Protein AF-A0A418ZRC3-F1 (afdb_monomer_lite)

pLDDT: mean 84.57, std 17.85, range [34.5, 98.44]

Secondary structure (DSSP, 8-state):
-PPP-----SS--S----SS---EE--B-PEEEEEEEE-TTS-EE-----SS-EEEEEEEEETTEEEEEEEEES-HHHHHHHHHS--TT-HHHHHHHHHHHHHHHTT-EEEEEEE--B--EEETTEEE---TTSHHHHHHHHHHHHHHHHTTT-EE---

Radius of gyration: 20.23 Å; chains: 1; bounding box: 40×52×61 Å

Structure (mmCIF, N/CA/C/O backbone):
data_AF-A0A418ZRC3-F1
#
_entry.id   AF-A0A418ZRC3-F1
#
loop_
_atom_site.group_PDB
_atom_site.id
_atom_site.type_symbol
_atom_site.label_atom_id
_atom_site.label_alt_id
_atom_site.label_comp_id
_atom_site.label_asym_id
_atom_site.label_entity_id
_atom_site.label_seq_id
_atom_site.pdbx_PDB_ins_code
_atom_site.Cartn_x
_atom_site.Cartn_y
_atom_site.Cartn_z
_atom_site.occupancy
_atom_site.B_iso_or_equiv
_atom_site.auth_seq_id
_atom_site.auth_comp_id
_atom_site.auth_asym_id
_atom_site.auth_atom_id
_atom_site.pdbx_PDB_model_num
ATOM 1 N N . MET A 1 1 ? 11.907 40.579 -14.132 1.00 37.22 1 MET A N 1
ATOM 2 C CA . MET A 1 1 ? 10.453 40.391 -14.292 1.00 37.22 1 MET A CA 1
ATOM 3 C C . MET A 1 1 ? 10.274 40.026 -15.752 1.00 37.22 1 MET A C 1
ATOM 5 O O . MET A 1 1 ? 10.362 40.911 -16.587 1.00 37.22 1 MET A O 1
ATOM 9 N N . GLU A 1 2 ? 10.264 38.732 -16.071 1.00 35.03 2 GLU A N 1
ATOM 10 C CA . GLU A 1 2 ? 10.172 38.272 -17.463 1.00 35.03 2 GLU A CA 1
ATOM 11 C C . GLU A 1 2 ? 8.704 38.062 -17.821 1.00 35.03 2 GLU A C 1
ATOM 13 O O . GLU A 1 2 ? 7.970 37.363 -17.124 1.00 35.03 2 GLU A O 1
ATOM 18 N N . GLU A 1 3 ? 8.279 38.744 -18.876 1.00 37.84 3 GLU A N 1
ATOM 19 C CA . GLU A 1 3 ? 6.912 38.754 -19.370 1.00 37.84 3 GLU A CA 1
ATOM 20 C C . GLU A 1 3 ? 6.712 37.557 -20.311 1.00 37.84 3 GLU A C 1
ATOM 22 O O . GLU A 1 3 ? 7.415 37.402 -21.311 1.00 37.84 3 GLU A O 1
ATOM 27 N N . VAL A 1 4 ? 5.771 36.675 -19.973 1.00 34.50 4 VAL A N 1
ATOM 28 C CA . VAL A 1 4 ? 5.421 35.511 -20.796 1.00 34.50 4 VAL A CA 1
ATOM 29 C C . VAL A 1 4 ? 4.361 35.937 -21.805 1.00 34.50 4 VAL A C 1
ATOM 31 O O . VAL A 1 4 ? 3.262 36.332 -21.419 1.00 34.50 4 VAL A O 1
ATOM 34 N N . SER A 1 5 ? 4.661 35.817 -23.100 1.00 35.53 5 SER A N 1
ATOM 35 C CA . SER A 1 5 ? 3.679 36.013 -24.172 1.00 35.53 5 SER A CA 1
ATOM 36 C C . SER A 1 5 ? 3.324 34.685 -24.843 1.00 35.53 5 SER A C 1
ATOM 38 O O . SER A 1 5 ? 4.179 33.829 -25.074 1.00 35.53 5 SER A O 1
ATOM 40 N N . PHE A 1 6 ? 2.041 34.511 -25.164 1.00 35.91 6 PHE A N 1
ATOM 41 C CA . PHE A 1 6 ? 1.532 33.338 -25.871 1.00 35.91 6 PHE A CA 1
ATOM 42 C C . PHE A 1 6 ? 1.191 33.707 -27.314 1.00 35.91 6 PHE A C 1
ATOM 44 O O . PHE A 1 6 ? 0.362 34.581 -27.566 1.00 35.91 6 PHE A O 1
ATOM 51 N N . ILE A 1 7 ? 1.804 33.008 -28.271 1.00 44.19 7 ILE A N 1
ATOM 52 C CA . ILE A 1 7 ? 1.510 33.163 -29.699 1.00 44.19 7 ILE A CA 1
ATOM 53 C C . ILE A 1 7 ? 0.545 32.058 -30.132 1.00 44.19 7 ILE A C 1
ATOM 55 O O . ILE A 1 7 ? 0.840 30.868 -30.009 1.00 44.19 7 ILE A O 1
ATOM 59 N N . ARG A 1 8 ? -0.598 32.448 -30.703 1.00 41.94 8 ARG A N 1
ATOM 60 C CA . ARG A 1 8 ? -1.561 31.519 -31.308 1.00 41.94 8 ARG A CA 1
ATOM 61 C C . ARG A 1 8 ? -1.067 31.083 -32.689 1.00 41.94 8 ARG A C 1
ATOM 63 O O . ARG A 1 8 ? -0.996 31.900 -33.604 1.00 41.94 8 ARG A O 1
ATOM 70 N N . LYS A 1 9 ? -0.762 29.793 -32.866 1.00 42.16 9 LYS A N 1
ATOM 71 C CA . LYS A 1 9 ? -0.473 29.212 -34.190 1.00 42.16 9 LYS A CA 1
ATOM 72 C C . LYS A 1 9 ? -1.759 28.717 -34.855 1.00 42.16 9 LYS A C 1
ATOM 74 O O . LYS A 1 9 ? -2.589 28.080 -34.216 1.00 42.16 9 LYS A O 1
ATOM 79 N N . SER A 1 10 ? -1.923 29.036 -36.138 1.00 55.34 10 SER A N 1
ATOM 80 C CA . SER A 1 10 ? -3.160 28.838 -36.909 1.00 55.34 10 SER A CA 1
ATOM 81 C C . SER A 1 10 ? -3.256 27.497 -37.651 1.00 55.34 10 SER A C 1
ATOM 83 O O . SER A 1 10 ? -4.326 27.184 -38.168 1.00 55.34 10 SER A O 1
ATOM 85 N N . LYS A 1 11 ? -2.191 26.682 -37.693 1.00 45.72 11 LYS A N 1
ATOM 86 C CA . LYS A 1 11 ? -2.213 25.308 -38.233 1.00 45.72 11 LYS A CA 1
ATOM 87 C C . LYS A 1 11 ? -1.288 24.380 -37.431 1.00 45.72 11 LYS A C 1
ATOM 89 O O . LYS A 1 11 ? -0.229 24.847 -37.003 1.00 45.72 11 LYS A O 1
ATOM 94 N N . PRO A 1 12 ? -1.643 23.094 -37.233 1.00 48.78 12 PRO A N 1
ATOM 95 C CA . PRO A 1 12 ? -0.762 22.136 -36.572 1.00 48.78 12 PRO A CA 1
ATOM 96 C C . PRO A 1 12 ? 0.468 21.879 -37.448 1.00 48.78 12 PRO A C 1
ATOM 98 O O . PRO A 1 12 ? 0.337 21.560 -38.630 1.00 48.78 12 PRO A O 1
ATOM 101 N N . THR A 1 13 ? 1.664 22.021 -36.878 1.00 54.09 13 THR A N 1
ATOM 102 C CA . THR A 1 13 ? 2.891 21.495 -37.488 1.00 54.09 13 THR A CA 1
ATOM 103 C C . THR A 1 13 ? 2.784 19.967 -37.559 1.00 54.09 13 THR A C 1
ATOM 105 O O . THR A 1 13 ? 2.187 19.364 -36.668 1.00 54.09 13 THR A O 1
ATOM 108 N N . ALA A 1 14 ? 3.333 19.359 -38.620 1.00 58.38 14 ALA A N 1
ATOM 109 C CA . ALA A 1 14 ? 3.405 17.907 -38.828 1.00 58.38 14 ALA A CA 1
ATOM 110 C C . ALA A 1 14 ? 3.762 17.148 -37.531 1.00 58.38 14 ALA A C 1
ATOM 112 O O . ALA A 1 14 ? 4.514 17.695 -36.716 1.00 58.38 14 ALA A O 1
ATOM 113 N N . PRO A 1 15 ? 3.232 15.923 -37.321 1.00 54.03 15 PRO A N 1
ATOM 114 C CA . PRO A 1 15 ? 3.398 15.208 -36.064 1.00 54.03 15 PRO A CA 1
ATOM 115 C C . PRO A 1 15 ? 4.882 15.111 -35.736 1.00 54.03 15 PRO A C 1
ATOM 117 O O . PRO A 1 15 ? 5.686 14.664 -36.553 1.00 54.03 15 PRO A O 1
ATOM 120 N N . VAL A 1 16 ? 5.235 15.573 -34.540 1.00 57.25 16 VAL A N 1
ATOM 121 C CA . VAL A 1 16 ? 6.550 15.338 -33.963 1.00 57.25 16 VAL A CA 1
ATOM 122 C C . VAL A 1 16 ? 6.723 13.823 -33.924 1.00 57.25 16 VAL A C 1
ATOM 124 O O . VAL A 1 16 ? 6.094 13.141 -33.119 1.00 57.25 16 VAL A O 1
ATOM 127 N N . ILE A 1 17 ? 7.526 13.283 -34.838 1.00 52.56 17 ILE A N 1
ATOM 128 C CA . ILE A 1 17 ? 8.004 11.911 -34.729 1.00 52.56 17 ILE A CA 1
ATOM 129 C C . ILE A 1 17 ? 8.934 11.940 -33.521 1.00 52.56 17 ILE A C 1
ATOM 131 O O . ILE A 1 17 ? 10.027 12.502 -33.596 1.00 52.56 17 ILE A O 1
ATOM 135 N N . PHE A 1 18 ? 8.483 11.415 -32.382 1.00 53.31 18 PHE A N 1
ATOM 136 C CA . PHE A 1 18 ? 9.370 11.174 -31.252 1.00 53.31 18 PHE A CA 1
ATOM 137 C C . PHE A 1 18 ? 10.484 10.245 -31.754 1.00 53.31 18 PHE A C 1
ATOM 139 O O . PHE A 1 18 ? 10.235 9.079 -32.043 1.00 53.31 18 PHE A O 1
ATOM 146 N N . SER A 1 19 ? 11.703 10.765 -31.923 1.00 56.56 19 SER A N 1
ATOM 147 C CA . SER A 1 19 ? 12.845 9.990 -32.433 1.00 56.56 19 SER A CA 1
ATOM 148 C C . SER A 1 19 ? 13.355 8.946 -31.431 1.00 56.56 19 SER A C 1
ATOM 1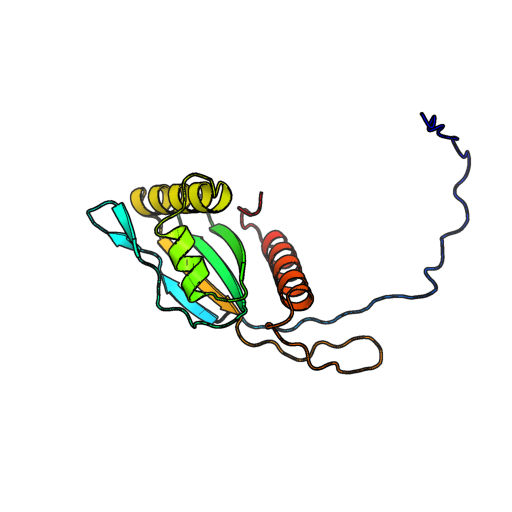50 O O . SER A 1 19 ? 14.184 8.112 -31.784 1.00 56.56 19 SER A O 1
ATOM 152 N N . ALA A 1 20 ? 12.831 8.958 -30.202 1.00 61.62 20 ALA A N 1
ATOM 153 C CA . ALA A 1 20 ? 13.041 7.938 -29.189 1.00 61.62 20 ALA A CA 1
ATOM 154 C C . ALA A 1 20 ? 11.692 7.561 -28.559 1.00 61.62 20 ALA A C 1
ATOM 156 O O . ALA A 1 20 ? 11.045 8.388 -27.914 1.00 61.62 20 ALA A O 1
ATOM 157 N N . ALA A 1 21 ? 11.269 6.312 -28.751 1.00 69.12 21 ALA A N 1
ATOM 158 C CA . ALA A 1 21 ? 10.150 5.722 -28.028 1.00 69.12 21 ALA A CA 1
ATOM 159 C C . ALA A 1 21 ? 10.681 5.018 -26.771 1.00 69.12 21 ALA A C 1
ATOM 161 O O . ALA A 1 21 ? 11.655 4.268 -26.844 1.00 69.12 21 ALA A O 1
ATOM 162 N N . ILE A 1 22 ? 10.037 5.245 -25.624 1.00 72.00 22 ILE A N 1
ATOM 163 C CA . ILE A 1 22 ? 10.314 4.500 -24.392 1.00 72.00 22 ILE A CA 1
ATOM 164 C C . ILE A 1 22 ? 9.241 3.426 -24.265 1.00 72.00 22 ILE A C 1
ATOM 166 O O . ILE A 1 22 ? 8.063 3.739 -24.109 1.00 72.00 22 ILE A O 1
ATOM 170 N N . GLN A 1 23 ? 9.659 2.165 -24.323 1.00 79.69 23 GLN A N 1
ATOM 171 C CA . GLN A 1 23 ? 8.814 1.027 -23.998 1.00 79.69 23 GLN A CA 1
ATOM 172 C C . GLN A 1 23 ? 9.408 0.325 -22.783 1.00 79.69 23 GLN A C 1
ATOM 174 O O . GLN A 1 23 ? 10.566 -0.092 -22.797 1.00 79.69 23 GLN A O 1
ATOM 179 N N . THR A 1 24 ? 8.592 0.195 -21.742 1.00 80.19 24 THR A N 1
ATOM 180 C CA . THR A 1 24 ? 8.963 -0.483 -20.505 1.00 80.19 24 THR A CA 1
ATOM 181 C C . THR A 1 24 ? 7.887 -1.500 -20.175 1.00 80.19 24 THR A C 1
ATOM 183 O O . THR A 1 24 ? 6.708 -1.158 -20.119 1.00 80.19 24 THR A O 1
ATOM 186 N N . THR A 1 25 ? 8.282 -2.750 -19.951 1.00 85.75 25 THR A N 1
ATOM 187 C CA . THR A 1 25 ? 7.385 -3.780 -19.417 1.00 85.75 25 THR A CA 1
ATOM 188 C C . THR A 1 25 ? 7.683 -3.990 -17.941 1.00 85.75 25 THR A C 1
ATOM 190 O O . THR A 1 25 ? 8.841 -4.154 -17.557 1.00 85.75 25 THR A O 1
ATOM 193 N N . LEU A 1 26 ? 6.628 -3.966 -17.128 1.00 87.00 26 LEU A N 1
ATOM 194 C CA . LEU A 1 26 ? 6.675 -4.159 -15.683 1.00 87.00 26 LEU A CA 1
ATOM 195 C C . LEU A 1 26 ? 5.974 -5.470 -15.346 1.00 87.00 26 LEU A C 1
ATOM 197 O O . LEU A 1 26 ? 4.902 -5.748 -15.880 1.00 87.00 26 LEU A O 1
ATOM 201 N N . SER A 1 27 ? 6.572 -6.263 -14.465 1.00 88.81 27 SER A N 1
ATOM 202 C CA . SER A 1 27 ? 5.965 -7.490 -13.950 1.00 88.81 27 SER A CA 1
ATOM 203 C C . SER A 1 27 ? 6.205 -7.582 -12.451 1.00 88.81 27 SER A C 1
ATOM 205 O O . SER A 1 27 ? 7.321 -7.372 -11.978 1.00 88.81 27 SER A O 1
ATOM 207 N N . ALA A 1 28 ? 5.134 -7.824 -11.707 1.00 91.62 28 ALA A N 1
ATOM 208 C CA . ALA A 1 28 ? 5.135 -8.000 -10.265 1.00 91.62 28 ALA A CA 1
ATOM 209 C C . ALA A 1 28 ? 3.831 -8.683 -9.849 1.00 91.62 28 ALA A C 1
ATOM 211 O O . ALA A 1 28 ? 2.828 -8.585 -10.559 1.00 91.62 28 ALA A O 1
ATOM 212 N N . GLU A 1 29 ? 3.843 -9.324 -8.686 1.00 92.69 29 GLU A N 1
ATOM 213 C CA . GLU A 1 29 ? 2.678 -10.006 -8.132 1.00 92.69 29 GLU A CA 1
ATOM 214 C C . GLU A 1 29 ? 2.341 -9.446 -6.754 1.00 92.69 29 GLU A C 1
ATOM 216 O O . GLU A 1 29 ? 3.212 -9.257 -5.904 1.00 92.69 29 GLU A O 1
ATOM 221 N N . TRP A 1 30 ? 1.054 -9.182 -6.531 1.00 95.19 30 TRP A N 1
ATOM 222 C CA . TRP A 1 30 ? 0.548 -8.840 -5.210 1.00 95.19 30 TRP A CA 1
ATOM 223 C C . TRP A 1 30 ? 0.545 -10.080 -4.322 1.00 95.19 30 TRP A C 1
ATOM 225 O O . TRP A 1 30 ? -0.158 -11.050 -4.604 1.00 95.19 30 TRP A O 1
ATOM 235 N N . VAL A 1 31 ? 1.267 -10.016 -3.209 1.00 96.19 31 VAL A N 1
ATOM 236 C CA . VAL A 1 31 ? 1.255 -11.050 -2.174 1.00 96.19 31 VAL A CA 1
ATOM 237 C C . VAL A 1 31 ? 0.395 -10.573 -1.010 1.00 96.19 31 VAL A C 1
ATOM 239 O O . VAL A 1 31 ? 0.604 -9.479 -0.485 1.00 96.19 31 VAL A O 1
ATOM 242 N N . VAL A 1 32 ? -0.575 -11.388 -0.590 1.00 96.44 32 VAL A N 1
ATOM 243 C CA . VAL A 1 32 ? -1.432 -11.075 0.563 1.00 96.44 32 VAL A CA 1
ATOM 244 C C . VAL A 1 32 ? -0.585 -11.057 1.835 1.00 96.44 32 VAL A C 1
ATOM 246 O O . VAL A 1 32 ? -0.036 -12.080 2.238 1.00 96.44 32 VAL A O 1
ATOM 249 N N . ALA A 1 33 ? -0.517 -9.902 2.492 1.00 96.75 33 ALA A N 1
ATOM 250 C CA . ALA A 1 33 ? 0.204 -9.719 3.750 1.00 96.75 33 ALA A CA 1
ATOM 251 C C . ALA A 1 33 ? -0.697 -9.944 4.977 1.00 96.75 33 ALA A C 1
ATOM 253 O O . ALA A 1 33 ? -0.216 -10.316 6.044 1.00 96.75 33 ALA A O 1
ATOM 254 N N . GLY A 1 34 ? -2.010 -9.724 4.852 1.00 97.62 34 GLY A N 1
ATOM 255 C CA . GLY A 1 34 ? -2.982 -9.978 5.918 1.00 97.62 34 GLY A CA 1
ATOM 256 C C . GLY A 1 34 ? -4.050 -8.895 6.018 1.00 97.62 34 GLY A C 1
ATOM 257 O O . GLY A 1 34 ? -4.454 -8.325 5.009 1.00 97.62 34 GLY A O 1
ATOM 258 N N . LYS A 1 35 ? -4.541 -8.616 7.232 1.00 98.06 35 LYS A N 1
ATOM 259 C CA . LYS A 1 35 ? -5.655 -7.679 7.465 1.00 98.06 35 LYS A CA 1
ATOM 260 C C . LYS A 1 35 ? -5.306 -6.609 8.484 1.00 98.06 35 LYS A C 1
ATOM 262 O O . LYS A 1 35 ? -4.645 -6.894 9.483 1.00 98.06 35 LYS A O 1
ATOM 267 N N . VAL A 1 36 ? -5.794 -5.392 8.253 1.00 98.44 36 VAL A N 1
ATOM 268 C CA . VAL A 1 36 ? -5.795 -4.343 9.277 1.00 98.44 36 VAL A CA 1
ATOM 269 C C . VAL A 1 36 ? -6.996 -4.572 10.188 1.00 98.44 36 VAL A C 1
ATOM 271 O O . VAL A 1 36 ? -8.104 -4.823 9.718 1.00 98.44 36 VAL A O 1
ATOM 274 N N . THR A 1 37 ? -6.775 -4.502 11.495 1.00 98.12 37 THR A N 1
ATOM 275 C CA . THR A 1 37 ? -7.814 -4.674 12.518 1.00 98.12 37 THR A CA 1
ATOM 276 C C . THR A 1 37 ? -7.839 -3.472 13.453 1.00 98.12 37 THR A C 1
ATOM 278 O O . THR A 1 37 ? -6.853 -2.742 13.565 1.00 98.12 37 THR A O 1
ATOM 281 N N . LEU A 1 38 ? -8.971 -3.247 14.116 1.00 97.94 38 LEU A N 1
ATOM 282 C CA . LEU A 1 38 ? -9.157 -2.166 15.080 1.00 97.94 38 LEU A CA 1
ATOM 283 C C . LEU A 1 38 ? -9.315 -2.770 16.479 1.00 97.94 38 LEU A C 1
ATOM 285 O O . LEU A 1 38 ? -10.175 -3.625 16.682 1.00 97.94 38 LEU A O 1
ATOM 289 N N . SER A 1 39 ? -8.473 -2.359 17.431 1.00 94.75 39 SER A N 1
ATOM 290 C CA . SER A 1 39 ? -8.604 -2.791 18.830 1.00 94.75 39 SER A CA 1
ATOM 291 C C . SER A 1 39 ? -9.779 -2.097 19.531 1.00 94.75 39 SER A C 1
ATOM 293 O O . SER A 1 39 ? -10.341 -1.126 19.017 1.00 94.75 39 SER A O 1
ATOM 295 N N . GLN A 1 40 ? -10.125 -2.554 20.739 1.00 91.81 40 GLN A N 1
ATOM 296 C CA . GLN A 1 40 ? -11.173 -1.929 21.559 1.00 91.81 40 GLN A CA 1
ATOM 297 C C . GLN A 1 40 ? -10.848 -0.464 21.903 1.00 91.81 40 GLN A C 1
ATOM 299 O O . GLN A 1 40 ? -11.741 0.374 21.980 1.00 91.81 40 GLN A O 1
ATOM 304 N N . GLU A 1 41 ? -9.565 -0.124 22.013 1.00 93.25 41 GLU A N 1
ATOM 305 C CA . GLU A 1 41 ? -9.054 1.231 22.251 1.00 93.25 41 GLU A CA 1
ATOM 306 C C . GLU A 1 41 ? -8.968 2.080 20.969 1.00 93.25 41 GLU A C 1
ATOM 308 O O . GLU A 1 41 ? -8.340 3.139 20.968 1.00 93.25 41 GLU A O 1
ATOM 313 N N . ARG A 1 42 ? -9.570 1.622 19.863 1.00 92.25 42 ARG A N 1
ATOM 314 C CA . ARG A 1 42 ? -9.540 2.268 18.540 1.00 92.25 42 ARG A CA 1
ATOM 315 C C . ARG A 1 42 ? -8.132 2.461 17.971 1.00 92.25 42 ARG A C 1
ATOM 317 O O . ARG A 1 42 ? -7.866 3.417 17.243 1.00 92.25 42 ARG A O 1
ATOM 324 N N . VAL A 1 43 ? -7.225 1.528 18.260 1.00 95.94 43 VAL A N 1
ATOM 325 C CA . VAL A 1 43 ? -5.871 1.526 17.694 1.00 95.94 43 VAL A CA 1
ATOM 326 C C . VAL A 1 43 ? -5.785 0.523 16.547 1.00 95.94 43 VAL A C 1
ATOM 328 O O . VAL A 1 43 ? -6.174 -0.637 16.684 1.00 95.94 43 VAL A O 1
ATOM 331 N N . LEU A 1 44 ? -5.239 0.963 15.410 1.00 98.19 44 LEU A N 1
ATOM 332 C CA . LEU A 1 44 ? -5.031 0.105 14.244 1.00 98.19 44 LEU A CA 1
ATOM 333 C C . LEU A 1 44 ? -3.916 -0.918 14.489 1.00 98.19 44 LEU A C 1
ATOM 335 O O . LEU A 1 44 ? -2.776 -0.575 14.812 1.00 98.19 44 LEU A O 1
ATOM 339 N N . THR A 1 45 ? -4.201 -2.182 14.224 1.00 97.88 45 THR A N 1
ATOM 340 C CA . THR A 1 45 ? -3.204 -3.249 14.160 1.00 97.88 45 THR A CA 1
ATOM 341 C C . THR A 1 45 ? -3.032 -3.671 12.709 1.00 97.88 45 THR A C 1
ATOM 343 O O . THR A 1 45 ? -4.003 -3.875 11.994 1.00 97.88 45 THR A O 1
ATOM 346 N N . PHE A 1 46 ? -1.779 -3.761 12.272 1.00 97.81 46 PHE A N 1
ATOM 347 C CA . PHE A 1 46 ? -1.408 -4.108 10.897 1.00 97.81 46 PHE A CA 1
ATOM 348 C C . PHE A 1 46 ? -0.806 -5.512 10.903 1.00 97.81 46 PHE A C 1
ATOM 350 O O . PHE A 1 46 ? -0.215 -5.873 11.930 1.00 97.81 46 PHE A O 1
ATOM 357 N N . PRO A 1 47 ? -0.901 -6.265 9.793 1.00 97.12 47 PRO A N 1
ATOM 358 C CA . PRO A 1 47 ? -0.180 -7.522 9.672 1.00 97.12 47 PRO A CA 1
ATOM 359 C C . PRO A 1 47 ? 1.330 -7.289 9.776 1.00 97.12 47 PRO A C 1
ATOM 361 O O . PRO A 1 47 ? 1.822 -6.164 9.607 1.00 97.12 47 PRO A O 1
ATOM 364 N N . GLU A 1 48 ? 2.072 -8.355 10.071 1.00 95.19 48 GLU A N 1
ATOM 365 C CA . GLU A 1 48 ? 3.525 -8.282 10.018 1.00 95.19 48 GLU A CA 1
ATOM 366 C C . GLU A 1 48 ? 3.975 -7.942 8.592 1.00 95.19 48 GLU A C 1
ATOM 368 O O . GLU A 1 48 ? 3.453 -8.466 7.613 1.00 95.19 48 GLU A O 1
ATOM 373 N N . ALA A 1 49 ? 4.939 -7.029 8.491 1.00 93.88 49 ALA A N 1
ATOM 374 C CA . ALA A 1 49 ? 5.524 -6.619 7.227 1.00 93.88 49 ALA A CA 1
ATOM 375 C C . ALA A 1 49 ? 7.052 -6.712 7.303 1.00 93.88 49 ALA A C 1
ATOM 377 O O . ALA A 1 49 ? 7.635 -6.481 8.379 1.00 93.88 49 ALA A O 1
ATOM 378 N N . PRO A 1 50 ? 7.722 -7.006 6.182 1.00 92.81 50 PRO A N 1
ATOM 379 C CA . PRO A 1 50 ? 9.173 -7.023 6.130 1.00 92.81 50 PRO A CA 1
ATOM 380 C C . PRO A 1 50 ? 9.754 -5.608 6.290 1.00 92.81 50 PRO A C 1
ATOM 382 O O . PRO A 1 50 ? 9.099 -4.587 6.053 1.00 92.81 50 PRO A O 1
ATOM 385 N N . SER A 1 51 ? 11.011 -5.535 6.728 1.00 94.62 51 SER A N 1
ATOM 386 C CA . SER A 1 51 ? 11.761 -4.274 6.872 1.00 94.62 51 SER A CA 1
ATOM 387 C C . SER A 1 51 ? 12.451 -3.850 5.570 1.00 94.62 51 SER A C 1
ATOM 389 O O . SER A 1 51 ? 13.488 -3.188 5.604 1.00 94.62 51 SER A O 1
ATOM 391 N N . GLU A 1 52 ? 11.876 -4.220 4.432 1.00 95.75 52 GLU A N 1
ATOM 392 C CA . GLU A 1 52 ? 12.433 -3.997 3.102 1.00 95.75 52 GLU A CA 1
ATOM 393 C C . GLU A 1 52 ? 11.618 -2.986 2.294 1.00 95.75 52 GLU A C 1
ATOM 395 O O . GLU A 1 52 ? 10.586 -2.463 2.742 1.00 95.75 52 GLU A O 1
ATOM 400 N N . ALA A 1 53 ? 12.142 -2.680 1.114 1.00 97.88 53 ALA A N 1
ATOM 401 C CA . ALA A 1 53 ? 11.549 -1.748 0.185 1.00 97.88 53 ALA A CA 1
ATOM 402 C C . ALA A 1 53 ? 10.473 -2.444 -0.658 1.00 97.88 53 ALA A C 1
ATOM 404 O O . ALA A 1 53 ? 10.648 -3.584 -1.072 1.00 97.88 53 ALA A O 1
ATOM 405 N N . GLY A 1 54 ? 9.370 -1.757 -0.936 1.00 97.75 54 GLY A N 1
ATOM 406 C CA . GLY A 1 54 ? 8.280 -2.350 -1.698 1.00 97.75 54 GLY A CA 1
ATOM 407 C C . GLY A 1 54 ? 7.098 -1.426 -1.921 1.00 97.75 54 GLY A C 1
ATOM 408 O O . GLY A 1 54 ? 7.101 -0.257 -1.518 1.00 97.75 54 GLY A O 1
ATOM 409 N N . ILE A 1 55 ? 6.087 -1.983 -2.573 1.00 98.06 55 ILE A N 1
ATOM 410 C CA . ILE A 1 55 ? 4.782 -1.374 -2.810 1.00 98.06 55 ILE A CA 1
ATOM 411 C C . ILE A 1 55 ? 3.776 -2.091 -1.913 1.00 98.06 55 ILE A C 1
ATOM 413 O O . ILE A 1 55 ? 3.912 -3.280 -1.637 1.00 98.06 55 ILE A O 1
ATOM 417 N N . TYR A 1 56 ? 2.780 -1.375 -1.419 1.00 97.81 56 TYR A N 1
ATOM 418 C CA . TYR A 1 56 ? 1.680 -1.939 -0.653 1.00 97.81 56 TYR A CA 1
ATOM 419 C C . TYR A 1 56 ? 0.358 -1.386 -1.152 1.00 97.81 56 TYR A C 1
ATOM 421 O O . TYR A 1 56 ? 0.290 -0.274 -1.684 1.00 97.81 56 TYR A O 1
ATOM 429 N N . ARG A 1 57 ? -0.694 -2.160 -0.917 1.00 97.19 57 ARG A N 1
ATOM 430 C CA . ARG A 1 57 ? -2.069 -1.776 -1.185 1.00 97.19 57 ARG A CA 1
ATOM 431 C C . ARG A 1 57 ? -2.943 -2.086 0.017 1.00 97.19 57 ARG A C 1
ATOM 433 O O . ARG A 1 57 ? -2.907 -3.197 0.538 1.00 97.19 57 ARG A O 1
ATOM 440 N N . PHE A 1 58 ? -3.750 -1.115 0.425 1.00 97.56 58 PHE A N 1
ATOM 441 C CA . PHE A 1 58 ? -4.847 -1.311 1.364 1.00 97.56 58 PHE A CA 1
ATOM 442 C C . PHE A 1 58 ? -6.152 -1.407 0.585 1.00 97.56 58 PHE A C 1
ATOM 444 O O . PHE A 1 58 ? -6.561 -0.439 -0.057 1.00 97.56 58 PHE A O 1
ATOM 451 N N . ARG A 1 59 ? -6.798 -2.570 0.645 1.00 95.81 59 ARG A N 1
ATOM 452 C CA . ARG A 1 59 ? -8.090 -2.839 0.012 1.00 95.81 59 ARG A CA 1
ATOM 453 C C . ARG A 1 59 ? -9.194 -2.709 1.047 1.00 95.81 59 ARG A C 1
ATOM 455 O O . ARG A 1 59 ? -9.285 -3.528 1.956 1.00 95.81 59 ARG A O 1
ATOM 462 N N . PHE A 1 60 ? -10.026 -1.691 0.902 1.00 95.62 60 PHE A N 1
ATOM 463 C CA . PHE A 1 60 ? -11.188 -1.427 1.738 1.00 95.62 60 PHE A CA 1
ATOM 464 C C . PHE A 1 60 ? -12.389 -2.150 1.129 1.00 95.62 60 PHE A C 1
ATOM 466 O O . PHE A 1 60 ? -12.846 -1.799 0.042 1.00 95.62 60 PHE A O 1
ATOM 473 N N . LEU A 1 61 ? -12.877 -3.176 1.821 1.00 94.00 61 LEU A N 1
ATOM 474 C CA . LEU A 1 61 ? -14.008 -4.004 1.407 1.00 94.00 61 LEU A CA 1
ATOM 475 C C . LEU A 1 61 ? -15.201 -3.688 2.311 1.00 94.00 61 LEU A C 1
ATOM 477 O O . LEU A 1 61 ? -15.109 -3.848 3.533 1.00 94.00 61 LEU A O 1
ATOM 481 N N . GLY A 1 62 ? -16.308 -3.228 1.736 1.00 90.31 62 GLY A N 1
ATOM 482 C CA . GLY A 1 62 ? -17.507 -2.861 2.488 1.00 90.31 62 GLY A CA 1
ATOM 483 C C . GLY A 1 62 ? -18.753 -2.798 1.609 1.00 90.31 62 GLY A C 1
ATOM 484 O O . GLY A 1 62 ? -18.726 -3.165 0.438 1.00 90.31 62 GLY A O 1
ATOM 485 N N . ARG A 1 63 ? -19.865 -2.330 2.186 1.00 82.56 63 ARG A N 1
ATOM 486 C CA . ARG A 1 63 ? -21.152 -2.215 1.475 1.00 82.56 63 ARG A CA 1
ATOM 487 C C . ARG A 1 63 ? -21.140 -1.158 0.371 1.00 82.56 63 ARG A C 1
ATOM 489 O O . ARG A 1 63 ? -21.858 -1.307 -0.606 1.00 82.56 63 ARG A O 1
ATOM 496 N N . GLU A 1 64 ? -20.322 -0.121 0.530 1.00 74.88 64 GLU A N 1
ATOM 497 C CA . GLU A 1 64 ? -20.170 0.981 -0.430 1.00 74.88 64 GLU A CA 1
ATOM 498 C C . GLU A 1 64 ? -19.303 0.609 -1.647 1.00 74.88 64 GLU A C 1
ATOM 500 O O . GLU A 1 64 ? -19.054 1.448 -2.505 1.00 74.88 64 GLU A O 1
ATOM 505 N N . GLY A 1 65 ? -18.848 -0.646 -1.731 1.00 80.56 65 GLY A N 1
ATOM 506 C CA . GLY A 1 65 ? -17.990 -1.142 -2.800 1.00 80.56 65 GLY A CA 1
ATOM 507 C C . GLY A 1 65 ? -16.540 -1.336 -2.362 1.00 80.56 65 GLY A C 1
ATOM 508 O O . GLY A 1 65 ? -16.224 -1.457 -1.173 1.00 80.56 65 GLY A O 1
ATOM 509 N N . HIS A 1 66 ? -15.661 -1.414 -3.358 1.00 86.44 66 HIS A N 1
ATOM 510 C CA . HIS A 1 66 ? -14.235 -1.657 -3.185 1.00 86.44 66 HIS A CA 1
ATOM 511 C C . HIS A 1 66 ? -13.468 -0.348 -3.366 1.00 86.44 66 HIS A C 1
ATOM 513 O O . HIS A 1 66 ? -13.593 0.313 -4.395 1.00 86.44 66 HIS A O 1
ATOM 519 N N . ARG A 1 67 ? -12.657 0.018 -2.371 1.00 91.62 67 ARG A N 1
ATOM 520 C CA . ARG A 1 67 ? -11.768 1.187 -2.445 1.00 91.62 67 ARG A CA 1
ATOM 521 C C . ARG A 1 67 ? -10.335 0.772 -2.175 1.00 91.62 67 ARG A C 1
ATOM 523 O O . ARG A 1 67 ? -10.085 -0.212 -1.474 1.00 91.62 67 ARG A O 1
ATOM 530 N N . CYS A 1 68 ? -9.390 1.526 -2.707 1.00 93.50 68 CYS A N 1
ATOM 531 C CA . CYS A 1 68 ? -7.990 1.150 -2.687 1.00 93.50 68 CYS A CA 1
ATOM 532 C C . CYS A 1 68 ? -7.084 2.339 -2.367 1.00 93.50 68 CYS A C 1
ATOM 534 O O . CYS A 1 68 ? -7.279 3.442 -2.870 1.00 93.50 68 CYS A O 1
ATOM 536 N N . TYR A 1 69 ? -6.071 2.109 -1.533 1.00 96.06 69 TYR A N 1
ATOM 537 C CA . TYR A 1 69 ? -4.942 3.019 -1.375 1.00 96.06 69 TYR A CA 1
ATOM 538 C C . TYR A 1 69 ? -3.642 2.279 -1.673 1.00 96.06 69 TYR A C 1
ATOM 540 O O . TYR A 1 69 ? -3.334 1.295 -0.997 1.00 96.06 69 TYR A O 1
ATOM 548 N N . ILE A 1 70 ? -2.861 2.777 -2.629 1.00 96.94 70 ILE A N 1
ATOM 549 C CA . ILE A 1 70 ? -1.558 2.218 -3.007 1.00 96.94 70 ILE A CA 1
ATOM 550 C C . ILE A 1 70 ? -0.451 3.172 -2.573 1.00 96.94 70 ILE A C 1
ATOM 552 O O . ILE A 1 70 ? -0.563 4.389 -2.705 1.00 96.94 70 ILE A O 1
ATOM 556 N N . GLY A 1 71 ? 0.659 2.640 -2.080 1.00 97.06 71 GLY A N 1
ATOM 557 C CA . GLY A 1 71 ? 1.855 3.444 -1.867 1.00 97.06 71 GLY A CA 1
ATOM 558 C C . GLY A 1 71 ? 3.129 2.623 -1.943 1.00 97.06 71 GLY A C 1
ATOM 559 O O . GLY A 1 71 ? 3.096 1.400 -1.882 1.00 97.06 71 GLY A O 1
ATOM 560 N N . GLU A 1 72 ? 4.275 3.297 -2.016 1.00 97.81 72 GLU A N 1
ATOM 561 C CA . GLU A 1 72 ? 5.581 2.655 -1.822 1.00 97.81 72 GLU A CA 1
ATOM 562 C C . GLU A 1 72 ? 6.290 3.095 -0.544 1.00 97.81 72 GLU A C 1
ATOM 564 O O . GLU A 1 72 ? 5.967 4.108 0.086 1.00 97.81 72 GLU A O 1
ATOM 569 N N . SER A 1 73 ? 7.278 2.302 -0.147 1.00 97.94 73 SER A N 1
ATOM 570 C CA . SER A 1 73 ? 8.221 2.666 0.895 1.00 97.94 73 SER A CA 1
ATOM 571 C C . SER A 1 73 ? 9.564 1.981 0.692 1.00 97.94 73 SER A C 1
ATOM 573 O O . SER A 1 73 ? 9.629 0.875 0.173 1.00 97.94 73 SER A O 1
ATOM 575 N N . ALA A 1 74 ? 10.630 2.604 1.194 1.00 97.69 74 ALA A N 1
ATOM 576 C CA . ALA A 1 74 ? 11.911 1.930 1.396 1.00 97.69 74 ALA A CA 1
ATOM 577 C C . ALA A 1 74 ? 11.895 0.962 2.600 1.00 97.69 74 ALA A C 1
ATOM 579 O O . ALA A 1 74 ? 12.776 0.119 2.705 1.00 97.69 74 ALA A O 1
ATOM 580 N N . HIS A 1 75 ? 10.918 1.098 3.511 1.00 97.81 75 HIS A N 1
ATOM 581 C CA . HIS A 1 75 ? 10.788 0.269 4.713 1.00 97.81 75 HIS A CA 1
ATOM 582 C C . HIS A 1 75 ? 9.309 0.046 5.062 1.00 97.81 75 HIS A C 1
ATOM 584 O O . HIS A 1 75 ? 8.719 0.824 5.824 1.00 97.81 75 HIS A O 1
ATOM 590 N N . LEU A 1 76 ? 8.710 -1.024 4.532 1.00 97.88 76 LEU A N 1
ATOM 591 C CA . LEU A 1 76 ? 7.278 -1.321 4.688 1.00 97.88 76 LEU A CA 1
ATOM 592 C C . LEU A 1 76 ? 6.838 -1.380 6.158 1.00 97.88 76 LEU A C 1
ATOM 594 O O . LEU A 1 76 ? 5.917 -0.662 6.555 1.00 97.88 76 LEU A O 1
ATOM 598 N N . ARG A 1 77 ? 7.562 -2.127 7.003 1.00 97.69 77 ARG A N 1
ATOM 599 C CA . ARG A 1 77 ? 7.287 -2.207 8.451 1.00 97.69 77 ARG A CA 1
ATOM 600 C C . ARG A 1 77 ? 7.195 -0.835 9.120 1.00 97.69 77 ARG A C 1
ATOM 602 O O . ARG A 1 77 ? 6.257 -0.557 9.869 1.00 97.69 77 ARG A O 1
ATOM 609 N N . ARG A 1 78 ? 8.155 0.051 8.837 1.00 97.31 78 ARG A N 1
ATOM 610 C CA . ARG A 1 78 ? 8.179 1.410 9.400 1.00 97.31 78 ARG A CA 1
ATOM 611 C C . ARG A 1 78 ? 7.018 2.246 8.866 1.00 97.31 78 ARG A C 1
ATOM 613 O O . ARG A 1 78 ? 6.404 2.987 9.632 1.00 97.31 78 ARG A O 1
ATOM 620 N N . ARG A 1 79 ? 6.693 2.108 7.577 1.00 97.44 79 ARG A N 1
ATOM 621 C CA . ARG A 1 79 ? 5.581 2.825 6.943 1.00 97.44 79 ARG A CA 1
ATOM 622 C C . ARG A 1 79 ? 4.239 2.475 7.579 1.00 97.44 79 ARG A C 1
ATOM 624 O O . ARG A 1 79 ? 3.479 3.387 7.886 1.00 97.44 79 ARG A O 1
ATOM 631 N N . PHE A 1 80 ? 3.978 1.199 7.855 1.00 97.75 80 PHE A N 1
ATOM 632 C CA . PHE A 1 80 ? 2.748 0.772 8.537 1.00 97.75 80 PHE A CA 1
ATOM 633 C C . PHE A 1 80 ? 2.676 1.308 9.971 1.00 97.75 80 PHE A C 1
ATOM 635 O O . PHE A 1 80 ? 1.618 1.748 10.420 1.00 97.75 80 PHE A O 1
ATOM 642 N N . GLY A 1 81 ? 3.818 1.388 10.662 1.00 97.12 81 GLY A N 1
ATOM 643 C CA . GLY A 1 81 ? 3.916 2.067 11.956 1.00 97.12 81 GLY A CA 1
ATOM 644 C C . GLY A 1 81 ? 3.461 3.532 11.908 1.00 97.12 81 GLY A C 1
ATOM 645 O O . GLY A 1 81 ? 2.776 3.986 12.825 1.00 97.12 81 GLY A O 1
ATOM 646 N N . PHE A 1 82 ? 3.765 4.254 10.826 1.00 97.19 82 PHE A N 1
ATOM 647 C CA . PHE A 1 82 ? 3.320 5.639 10.654 1.00 97.19 82 PHE A CA 1
ATOM 648 C C . PHE A 1 82 ? 1.818 5.779 10.399 1.00 97.19 82 PHE A C 1
ATOM 650 O O . PHE A 1 82 ? 1.238 6.777 10.811 1.00 97.19 82 PHE A O 1
ATOM 657 N N . TYR A 1 83 ? 1.172 4.796 9.771 1.00 97.56 83 TYR A N 1
ATOM 658 C CA . TYR A 1 83 ? -0.290 4.778 9.681 1.00 97.56 83 TYR A CA 1
ATOM 659 C C . TYR A 1 83 ? -0.944 4.409 11.010 1.00 97.56 83 TYR A C 1
ATOM 661 O O . TYR A 1 83 ? -1.997 4.943 11.335 1.00 97.56 83 TYR A O 1
ATOM 669 N N . ARG A 1 84 ? -0.319 3.541 11.815 1.00 96.88 84 ARG A N 1
ATOM 670 C CA . ARG A 1 84 ? -0.809 3.202 13.160 1.00 96.88 84 ARG A CA 1
ATOM 671 C C . ARG A 1 84 ? -0.765 4.393 14.116 1.00 96.88 84 ARG A C 1
ATOM 673 O O . ARG A 1 84 ? -1.702 4.591 14.882 1.00 96.88 84 ARG A O 1
ATOM 680 N N . ARG A 1 85 ? 0.343 5.139 14.118 1.00 95.56 85 ARG A N 1
ATOM 681 C CA . ARG A 1 85 ? 0.577 6.300 14.993 1.00 95.56 85 ARG A CA 1
ATOM 682 C C . ARG A 1 85 ? 1.107 7.470 14.164 1.00 95.56 85 ARG A C 1
ATOM 684 O O . ARG A 1 85 ? 2.320 7.695 14.144 1.00 95.56 85 ARG A O 1
ATOM 691 N N . PRO A 1 86 ? 0.226 8.182 13.447 1.00 95.12 86 PRO A N 1
ATOM 692 C CA . PRO A 1 86 ? 0.643 9.311 12.631 1.00 95.12 86 PRO A CA 1
ATOM 693 C C . PRO A 1 86 ? 1.164 10.459 13.501 1.00 95.12 86 PRO A C 1
ATOM 695 O O . PRO A 1 86 ? 0.604 10.769 14.551 1.00 95.12 86 PRO A O 1
ATOM 698 N N . GLY A 1 87 ? 2.233 11.114 13.048 1.00 93.75 87 GLY A N 1
ATOM 699 C CA . GLY A 1 87 ? 2.649 12.399 13.611 1.00 93.75 87 GLY A CA 1
ATOM 700 C C . GLY A 1 87 ? 1.674 13.514 13.217 1.00 93.75 87 GLY A C 1
ATOM 701 O O . GLY A 1 87 ? 1.090 13.469 12.135 1.00 93.75 87 GLY A O 1
ATOM 702 N N . SER A 1 88 ? 1.541 14.547 14.051 1.00 90.00 88 SER A N 1
ATOM 703 C CA . SER A 1 88 ? 0.574 15.645 13.855 1.00 90.00 88 SER A CA 1
ATOM 704 C C . SER A 1 88 ? 0.751 16.434 12.550 1.00 90.00 88 SER A C 1
ATOM 706 O O . SER A 1 88 ? -0.197 17.046 12.073 1.00 90.00 88 SER A O 1
ATOM 708 N N . THR A 1 89 ? 1.938 16.407 11.942 1.00 92.81 89 THR A N 1
ATOM 709 C CA . THR A 1 89 ? 2.237 17.086 10.669 1.00 92.81 89 THR A CA 1
ATOM 710 C C . THR A 1 89 ? 2.123 16.171 9.446 1.00 92.81 89 THR A C 1
ATOM 712 O O . THR A 1 89 ? 2.275 16.620 8.311 1.00 92.81 89 THR A O 1
ATOM 715 N N . GLN A 1 90 ? 1.856 14.878 9.638 1.00 91.75 90 GLN A N 1
ATOM 716 C CA . GLN A 1 90 ? 1.825 13.888 8.564 1.00 91.75 90 GLN A CA 1
ATOM 717 C C . GLN A 1 90 ? 0.414 13.761 7.984 1.00 91.75 90 GLN A C 1
ATOM 719 O O . GLN A 1 90 ? -0.255 12.748 8.187 1.00 91.75 90 GLN A O 1
ATOM 724 N N . ALA A 1 91 ? -0.030 14.783 7.247 1.00 93.69 91 ALA A N 1
ATOM 725 C CA . ALA A 1 91 ? -1.401 14.899 6.738 1.00 93.69 91 ALA A CA 1
ATOM 726 C C . ALA A 1 91 ? -1.917 13.624 6.041 1.00 93.69 91 ALA A C 1
ATOM 728 O O . ALA A 1 91 ? -3.009 13.154 6.348 1.00 93.69 91 ALA A O 1
ATOM 729 N N . THR A 1 92 ? -1.116 13.002 5.166 1.00 93.38 92 THR A N 1
ATOM 730 C CA . THR A 1 92 ? -1.496 11.740 4.509 1.00 93.38 92 THR A CA 1
ATOM 731 C C . THR A 1 92 ? -1.691 10.604 5.509 1.00 93.38 92 THR A C 1
ATOM 733 O O . THR A 1 92 ? -2.659 9.861 5.405 1.00 93.38 92 THR A O 1
ATOM 736 N N . ASN A 1 93 ? -0.798 10.457 6.489 1.00 96.06 93 ASN A N 1
ATOM 737 C CA . ASN A 1 93 ? -0.903 9.370 7.461 1.00 96.06 93 ASN A CA 1
ATOM 738 C C . ASN A 1 93 ? -2.106 9.577 8.386 1.00 96.06 93 ASN A C 1
ATOM 740 O O . ASN A 1 93 ? -2.794 8.609 8.685 1.00 96.06 93 ASN A O 1
ATOM 744 N N . LEU A 1 94 ? -2.387 10.825 8.777 1.00 96.94 94 LEU A N 1
ATOM 745 C CA . LEU A 1 94 ? -3.589 11.197 9.526 1.00 96.94 94 LEU A CA 1
ATOM 746 C C . LEU A 1 94 ? -4.858 10.862 8.737 1.00 96.94 94 LEU A C 1
ATOM 748 O O . LEU A 1 94 ? -5.743 10.194 9.262 1.00 96.94 94 LEU A O 1
ATOM 752 N N . ARG A 1 95 ? -4.916 11.264 7.460 1.00 96.56 95 ARG A N 1
ATOM 753 C CA . ARG A 1 95 ? -6.047 10.979 6.567 1.00 96.56 95 ARG A CA 1
ATOM 754 C C . ARG A 1 95 ? -6.297 9.479 6.432 1.00 96.56 95 ARG A C 1
ATOM 756 O O . ARG A 1 95 ? -7.421 9.031 6.615 1.00 96.56 95 ARG A O 1
ATOM 763 N N . ILE A 1 96 ? -5.261 8.703 6.113 1.00 97.50 96 ILE A N 1
ATOM 764 C CA . ILE A 1 96 ? -5.393 7.253 5.917 1.00 97.50 96 ILE A CA 1
ATOM 765 C C . ILE A 1 96 ? -5.735 6.545 7.233 1.00 97.50 96 ILE A C 1
ATOM 767 O O . ILE A 1 96 ? -6.577 5.655 7.228 1.00 97.50 96 ILE A O 1
ATOM 771 N N . ASN A 1 97 ? -5.151 6.960 8.360 1.00 98.06 97 ASN A N 1
ATOM 772 C CA . ASN A 1 97 ? -5.509 6.435 9.678 1.00 98.06 97 ASN A CA 1
ATOM 773 C C . ASN A 1 97 ? -7.001 6.647 9.983 1.00 98.06 97 ASN A C 1
ATOM 775 O O . ASN A 1 97 ? -7.685 5.686 10.328 1.00 98.06 97 ASN A O 1
ATOM 779 N N . ALA A 1 98 ? -7.507 7.870 9.795 1.00 97.00 98 ALA A N 1
ATOM 780 C CA . ALA A 1 98 ? -8.912 8.194 10.025 1.00 97.00 98 ALA A CA 1
ATOM 781 C C . ALA A 1 98 ? -9.846 7.352 9.140 1.00 97.00 98 ALA A C 1
ATOM 783 O O . ALA A 1 98 ? -10.760 6.720 9.662 1.00 97.00 98 ALA A O 1
ATOM 784 N N . LEU A 1 99 ? -9.547 7.255 7.837 1.00 96.56 99 LEU A N 1
ATOM 785 C CA . LEU A 1 99 ? -10.314 6.435 6.889 1.00 96.56 99 LEU A CA 1
ATOM 786 C C . LEU A 1 99 ? -10.356 4.953 7.289 1.00 96.56 99 LEU A C 1
ATOM 788 O O . LEU A 1 99 ? -11.389 4.304 7.162 1.00 96.56 99 LEU A O 1
ATOM 792 N N . MET A 1 100 ? -9.239 4.400 7.775 1.00 97.81 100 MET A N 1
ATOM 793 C CA . MET A 1 100 ? -9.195 3.011 8.242 1.00 97.81 100 MET A CA 1
ATOM 794 C C . MET A 1 100 ? -10.044 2.794 9.492 1.00 97.81 100 MET A C 1
ATOM 796 O O . MET A 1 100 ? -10.746 1.790 9.579 1.00 97.81 100 MET A O 1
ATOM 800 N N . ILE A 1 101 ? -9.975 3.713 10.458 1.00 98.00 101 ILE A N 1
ATOM 801 C CA . ILE A 1 101 ? -10.751 3.621 11.700 1.00 98.00 101 ILE A CA 1
ATOM 802 C C . ILE A 1 101 ? -12.246 3.702 11.400 1.00 98.00 101 ILE A C 1
ATOM 804 O O . ILE A 1 101 ? -12.999 2.883 11.920 1.00 98.00 101 ILE A O 1
ATOM 808 N N . GLU A 1 102 ? -12.662 4.658 10.571 1.00 96.25 102 GLU A N 1
ATOM 809 C CA . GLU A 1 102 ? -14.053 4.828 10.142 1.00 96.25 102 GLU A CA 1
ATOM 810 C C . GLU A 1 102 ? -14.565 3.557 9.456 1.00 96.25 102 GLU A C 1
ATOM 812 O O . GLU A 1 102 ? -15.479 2.908 9.961 1.00 96.25 102 GLU A O 1
ATOM 817 N N . HIS A 1 103 ? -13.876 3.102 8.405 1.00 96.56 103 HIS A N 1
ATOM 818 C CA . HIS A 1 103 ? -14.281 1.921 7.638 1.00 96.56 103 HIS A CA 1
ATOM 819 C C . HIS A 1 103 ? -14.376 0.644 8.486 1.00 96.56 103 HIS A C 1
ATOM 821 O O . HIS A 1 103 ? -15.293 -0.154 8.304 1.00 96.56 103 HIS A O 1
ATOM 827 N N . LEU A 1 104 ? -13.439 0.431 9.418 1.00 97.06 104 LEU A N 1
ATOM 828 C CA . LEU A 1 104 ? -13.476 -0.720 10.330 1.00 97.06 104 LEU A CA 1
ATOM 829 C C . LEU A 1 104 ? -14.570 -0.581 11.399 1.00 97.06 104 LEU A C 1
ATOM 831 O O . LEU A 1 104 ? -15.156 -1.586 11.798 1.00 97.06 104 LEU A O 1
ATOM 835 N N . SER A 1 105 ? -14.859 0.640 11.858 1.00 95.88 105 SER A N 1
ATOM 836 C CA . SER A 1 105 ? -15.932 0.900 12.831 1.00 95.88 105 SER A CA 1
ATOM 837 C C . SER A 1 105 ? -17.316 0.639 12.236 1.00 95.88 105 SER A C 1
ATOM 839 O O . SER A 1 105 ? -18.199 0.160 12.944 1.00 95.88 105 SER A O 1
ATOM 841 N N . ASP A 1 106 ? -17.471 0.859 10.931 1.00 94.69 106 ASP A N 1
ATOM 842 C CA . ASP A 1 106 ? -18.706 0.591 10.186 1.00 94.69 106 ASP A CA 1
ATOM 843 C C . ASP A 1 106 ? -18.872 -0.893 9.796 1.00 94.69 106 ASP A C 1
ATOM 845 O O . ASP A 1 106 ? -19.804 -1.272 9.082 1.00 94.69 106 ASP A O 1
ATOM 849 N N . GLY A 1 107 ? -17.976 -1.766 10.271 1.00 95.00 107 GLY A N 1
ATOM 850 C CA . GLY A 1 107 ? -18.013 -3.207 10.018 1.00 95.00 107 GLY A CA 1
ATOM 851 C C . GLY A 1 107 ? -17.432 -3.626 8.666 1.00 95.00 107 GLY A C 1
ATOM 852 O O . GLY A 1 107 ? -17.596 -4.778 8.259 1.00 95.00 107 GLY A O 1
ATOM 853 N N . GLY A 1 108 ? -16.752 -2.717 7.963 1.00 96.12 108 GLY A N 1
ATOM 854 C CA . GLY A 1 108 ? -15.946 -3.050 6.797 1.00 96.12 108 GLY A CA 1
ATOM 855 C C . GLY A 1 108 ? -14.702 -3.863 7.167 1.00 96.12 108 GLY A C 1
ATOM 856 O O . GLY A 1 108 ? -14.327 -3.999 8.331 1.00 96.12 108 GLY A O 1
ATOM 857 N N . SER A 1 109 ? -14.023 -4.403 6.157 1.00 97.19 109 SER A N 1
ATOM 858 C CA . SER A 1 109 ? -12.721 -5.058 6.326 1.00 97.19 109 SER A CA 1
ATOM 859 C C . SER A 1 109 ? -11.657 -4.397 5.461 1.00 97.19 109 SER A C 1
ATOM 861 O O . SER A 1 109 ? -11.966 -3.801 4.428 1.00 97.19 109 SER A O 1
ATOM 863 N N . ILE A 1 110 ? -10.404 -4.476 5.910 1.00 98.12 110 ILE A N 1
ATOM 864 C CA . ILE A 1 110 ? -9.260 -3.915 5.197 1.00 98.12 110 ILE A CA 1
ATOM 865 C C . ILE A 1 110 ? -8.209 -5.003 5.033 1.00 98.12 110 ILE A C 1
ATOM 867 O O . ILE A 1 110 ? -7.668 -5.507 6.019 1.00 98.12 110 ILE A O 1
ATOM 871 N N . GLU A 1 111 ? -7.920 -5.356 3.787 1.00 97.69 111 GLU A N 1
ATOM 872 C CA . GLU A 1 111 ? -6.875 -6.317 3.435 1.00 97.69 111 GLU A CA 1
ATOM 873 C C . GLU A 1 111 ? -5.620 -5.583 2.959 1.00 97.69 111 GLU A C 1
ATOM 875 O O . GLU A 1 111 ? -5.695 -4.485 2.404 1.00 97.69 111 GLU A O 1
ATOM 880 N N . VAL A 1 112 ? -4.459 -6.174 3.221 1.00 98.00 112 VAL A N 1
ATOM 881 C CA . VAL A 1 112 ? -3.152 -5.633 2.858 1.00 98.00 112 VAL A CA 1
ATOM 882 C C . VAL A 1 112 ? -2.488 -6.591 1.889 1.00 98.00 112 VAL A C 1
ATOM 884 O O . VAL A 1 112 ? -2.297 -7.760 2.223 1.00 98.00 112 VAL A O 1
ATOM 887 N N . ASP A 1 113 ? -2.077 -6.066 0.741 1.00 97.25 113 ASP A N 1
ATOM 888 C CA . ASP A 1 113 ? -1.196 -6.759 -0.194 1.00 97.25 113 ASP A CA 1
ATOM 889 C C . ASP A 1 113 ? 0.133 -6.005 -0.297 1.00 97.25 113 ASP A C 1
ATOM 891 O O . ASP A 1 113 ? 0.183 -4.782 -0.125 1.00 97.25 113 ASP A O 1
ATOM 895 N N . THR A 1 114 ? 1.211 -6.718 -0.604 1.00 97.75 114 THR A N 1
ATOM 896 C CA . THR A 1 114 ? 2.544 -6.146 -0.811 1.00 97.75 114 THR A CA 1
ATOM 897 C C . THR A 1 114 ? 3.214 -6.704 -2.056 1.00 97.75 114 THR A C 1
ATOM 899 O O . THR A 1 114 ? 2.999 -7.855 -2.417 1.00 97.75 114 THR A O 1
ATOM 902 N N . ILE A 1 115 ? 4.071 -5.890 -2.665 1.00 97.06 115 ILE A N 1
ATOM 903 C CA . ILE A 1 115 ? 5.050 -6.284 -3.677 1.00 97.06 115 ILE A CA 1
ATOM 904 C C . ILE A 1 115 ? 6.425 -5.979 -3.093 1.00 97.06 115 ILE A C 1
ATOM 906 O O . ILE A 1 115 ? 6.767 -4.809 -2.885 1.00 97.06 115 ILE A O 1
ATOM 910 N N . THR A 1 116 ? 7.202 -7.021 -2.829 1.00 96.25 116 THR A N 1
ATOM 911 C CA . THR A 1 116 ? 8.597 -6.928 -2.364 1.00 96.25 116 THR A CA 1
ATOM 912 C C . THR A 1 116 ? 9.580 -7.557 -3.345 1.00 96.25 116 THR A C 1
ATOM 914 O O . THR A 1 116 ? 10.775 -7.275 -3.292 1.00 96.25 116 THR A O 1
ATOM 917 N N . GLU A 1 117 ? 9.062 -8.305 -4.317 1.00 92.44 117 GLU A N 1
ATOM 918 C CA . GLU A 1 117 ? 9.802 -8.883 -5.429 1.00 92.44 117 GLU A CA 1
ATOM 919 C C . GLU A 1 117 ? 9.202 -8.394 -6.748 1.00 92.44 117 GLU A C 1
ATOM 921 O O . GLU A 1 117 ? 7.987 -8.224 -6.878 1.00 92.44 117 GLU A O 1
ATOM 926 N N . ILE A 1 118 ? 10.062 -8.138 -7.731 1.00 89.38 118 ILE A N 1
ATOM 927 C CA . IL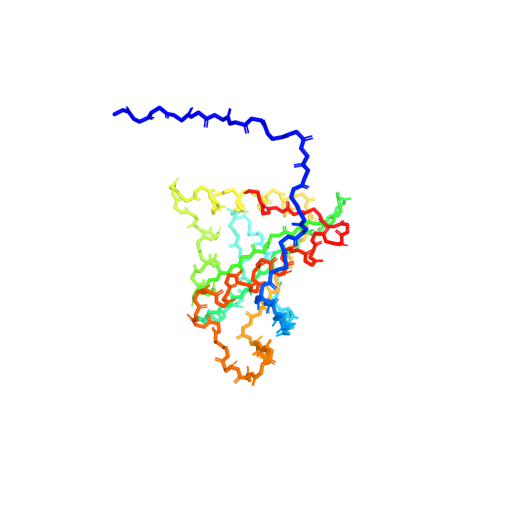E A 1 118 ? 9.659 -7.739 -9.080 1.00 89.38 118 ILE A CA 1
ATOM 928 C C . ILE A 1 118 ? 10.312 -8.665 -10.095 1.00 89.38 118 ILE A C 1
ATOM 930 O O . ILE A 1 118 ? 11.435 -9.130 -9.896 1.00 89.38 118 ILE A O 1
ATOM 934 N N . GLY A 1 119 ? 9.610 -8.915 -11.195 1.00 83.19 119 GLY A N 1
ATOM 935 C CA . GLY A 1 119 ? 10.196 -9.582 -12.347 1.00 83.19 119 GLY A CA 1
ATOM 936 C C . GLY A 1 119 ? 11.150 -8.660 -13.111 1.00 83.19 119 GLY A C 1
ATOM 937 O O . GLY A 1 119 ? 11.447 -7.533 -12.704 1.00 83.19 119 GLY A O 1
ATOM 938 N N . ALA A 1 120 ? 11.630 -9.133 -14.261 1.00 70.56 120 ALA A N 1
ATOM 939 C CA . ALA A 1 120 ? 12.565 -8.374 -15.085 1.00 70.56 120 ALA A CA 1
ATOM 940 C C . ALA A 1 120 ? 11.956 -7.043 -15.566 1.00 70.56 120 ALA A C 1
ATOM 942 O O . ALA A 1 120 ? 10.855 -7.010 -16.123 1.00 70.56 120 ALA A O 1
ATOM 943 N N . LEU A 1 121 ? 12.713 -5.953 -15.411 1.00 73.00 121 LEU A N 1
ATOM 944 C CA . LEU A 1 121 ? 12.419 -4.672 -16.045 1.00 73.00 121 LEU A CA 1
ATOM 945 C C . LEU A 1 121 ? 13.039 -4.665 -17.445 1.00 73.00 121 LEU A C 1
ATOM 947 O O . LEU A 1 121 ? 14.250 -4.492 -17.599 1.00 73.00 121 LEU A O 1
ATOM 951 N N . LYS A 1 122 ? 12.205 -4.836 -18.471 1.00 67.19 122 LYS A N 1
ATOM 952 C CA . LYS A 1 122 ? 12.666 -4.826 -19.864 1.00 67.19 122 LYS A CA 1
ATOM 953 C C . LYS A 1 122 ? 12.544 -3.428 -20.453 1.00 67.19 122 LYS A C 1
ATOM 955 O O . LYS A 1 122 ? 11.435 -2.907 -20.571 1.00 67.19 122 LYS A O 1
ATOM 960 N N . GLN A 1 123 ? 13.680 -2.846 -20.830 1.00 67.06 123 GLN A N 1
ATOM 961 C CA . GLN A 1 123 ? 13.757 -1.684 -21.719 1.00 67.06 123 GLN A CA 1
ATOM 962 C C . GLN A 1 123 ? 14.286 -2.156 -23.073 1.00 67.06 123 GLN A C 1
ATOM 964 O O . GLN A 1 123 ? 15.093 -3.079 -23.108 1.00 67.06 123 GLN A O 1
ATOM 969 N N . SER A 1 124 ? 13.830 -1.530 -24.161 1.00 57.78 124 SER A N 1
ATOM 970 C CA . SER A 1 124 ? 13.819 -1.971 -25.572 1.00 57.78 124 SER A CA 1
ATOM 971 C C . SER A 1 124 ? 15.067 -2.642 -26.195 1.00 57.78 124 SER A C 1
ATOM 973 O O . SER A 1 124 ? 14.998 -3.035 -27.355 1.00 57.78 124 SER A O 1
ATOM 975 N N . ALA A 1 125 ? 16.187 -2.804 -25.486 1.00 58.56 125 ALA A N 1
ATOM 976 C CA . ALA A 1 125 ? 17.333 -3.613 -25.916 1.00 58.56 125 ALA A CA 1
ATOM 977 C C . ALA A 1 125 ? 18.214 -4.175 -24.770 1.00 58.56 125 ALA A C 1
ATOM 979 O O . ALA A 1 125 ? 19.244 -4.783 -25.051 1.00 58.56 125 ALA A O 1
ATOM 980 N N . SER A 1 126 ? 17.861 -3.981 -23.492 1.00 57.97 126 SER A N 1
ATOM 981 C CA . SER A 1 126 ? 18.676 -4.443 -22.359 1.00 57.97 126 SER A CA 1
ATOM 982 C C . SER A 1 126 ? 17.811 -4.826 -21.162 1.00 57.97 126 SER A C 1
ATOM 984 O O . SER A 1 126 ? 17.042 -3.997 -20.662 1.00 57.97 126 SER A O 1
ATOM 986 N N . ASP A 1 127 ? 17.996 -6.046 -20.661 1.00 60.28 127 ASP A N 1
ATOM 987 C CA . ASP A 1 127 ? 17.490 -6.440 -19.350 1.00 60.28 127 ASP A CA 1
ATOM 988 C C . ASP A 1 127 ? 18.331 -5.710 -18.299 1.00 60.28 127 A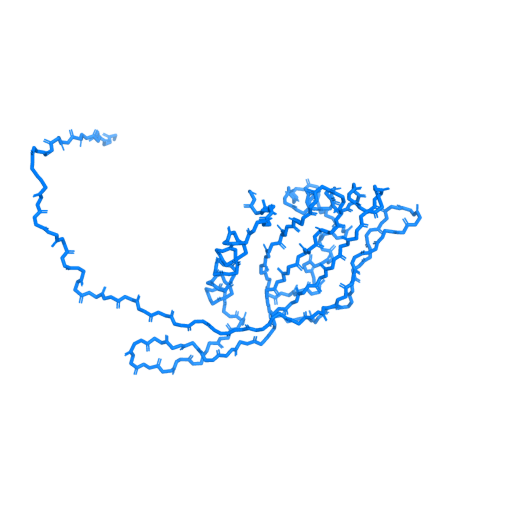SP A C 1
ATOM 990 O O . ASP A 1 127 ? 19.532 -5.948 -18.161 1.00 60.28 127 ASP A O 1
ATOM 994 N N . ARG A 1 128 ? 17.713 -4.766 -17.589 1.00 66.12 128 ARG A N 1
ATOM 995 C CA . ARG A 1 128 ? 18.341 -4.137 -16.430 1.00 66.12 128 ARG A CA 1
ATOM 996 C C . ARG A 1 128 ? 17.775 -4.801 -15.190 1.00 66.12 128 ARG A C 1
ATOM 998 O O . ARG A 1 128 ? 16.561 -4.815 -14.999 1.00 66.12 128 ARG A O 1
ATOM 1005 N N . GLU A 1 129 ? 18.658 -5.306 -14.337 1.00 70.00 129 GLU A N 1
ATOM 1006 C CA . GLU A 1 129 ? 18.267 -5.743 -13.003 1.00 70.00 129 GLU A CA 1
ATOM 1007 C C . GLU A 1 129 ? 17.704 -4.527 -12.255 1.00 70.00 129 GLU A C 1
ATOM 1009 O O . GLU A 1 129 ? 18.399 -3.538 -11.994 1.00 70.00 129 GLU A O 1
ATOM 1014 N N . ALA A 1 130 ? 16.395 -4.548 -12.025 1.00 81.56 130 ALA A N 1
ATOM 1015 C CA . ALA A 1 130 ? 15.692 -3.506 -11.307 1.00 81.56 130 ALA A CA 1
ATOM 1016 C C . ALA A 1 130 ? 15.551 -3.937 -9.855 1.00 81.56 130 ALA A C 1
ATOM 1018 O O . ALA A 1 130 ? 15.256 -5.090 -9.559 1.00 81.56 130 ALA A O 1
ATOM 1019 N N . SER A 1 131 ? 15.743 -2.990 -8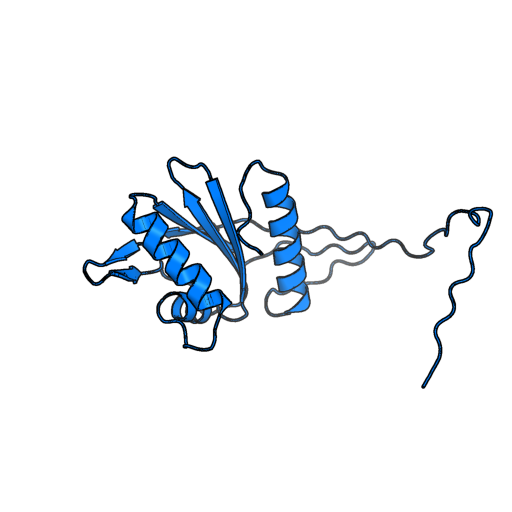.946 1.00 90.06 131 SER A N 1
ATOM 1020 C CA . SER A 1 131 ? 15.611 -3.243 -7.520 1.00 90.06 131 SER A CA 1
ATOM 1021 C C . SER A 1 131 ? 14.582 -2.302 -6.935 1.00 90.06 131 SER A C 1
ATOM 1023 O O . SER A 1 131 ? 14.643 -1.090 -7.154 1.00 90.06 131 SER A O 1
ATOM 1025 N N . LEU A 1 132 ? 13.698 -2.842 -6.100 1.00 94.25 132 LEU A N 1
ATOM 1026 C CA . LEU A 1 132 ? 12.825 -2.030 -5.265 1.00 94.25 132 LEU A CA 1
ATOM 1027 C C . LEU A 1 132 ? 13.604 -1.218 -4.228 1.00 94.25 132 LEU A C 1
ATOM 1029 O O . LEU A 1 132 ? 13.019 -0.350 -3.603 1.00 94.25 132 LEU A O 1
ATOM 1033 N N . SER A 1 133 ? 14.917 -1.386 -4.059 1.00 93.69 133 SER A N 1
ATOM 1034 C CA . SER A 1 133 ? 15.722 -0.428 -3.285 1.00 93.69 133 SER A CA 1
ATOM 1035 C C . SER A 1 133 ? 15.848 0.938 -3.979 1.00 93.69 133 SER A C 1
ATOM 1037 O O . SER A 1 133 ? 16.007 1.959 -3.302 1.00 93.69 133 SER A O 1
ATOM 1039 N N . ASP A 1 134 ? 15.682 1.003 -5.305 1.00 93.69 134 ASP A N 1
ATOM 1040 C CA . ASP A 1 134 ? 15.665 2.255 -6.064 1.00 93.69 134 ASP A CA 1
ATOM 1041 C C . ASP A 1 134 ? 14.290 2.939 -5.970 1.00 93.69 134 ASP A C 1
ATOM 1043 O O . ASP A 1 134 ? 13.247 2.378 -6.313 1.00 93.69 134 ASP A O 1
ATOM 1047 N N . LYS A 1 135 ? 14.285 4.199 -5.522 1.00 95.19 135 LYS A N 1
ATOM 1048 C CA . LYS A 1 135 ? 13.069 5.011 -5.410 1.00 95.19 135 LYS A CA 1
ATOM 1049 C C . LYS A 1 135 ? 12.380 5.215 -6.759 1.00 95.19 135 LYS A C 1
ATOM 1051 O O . LYS A 1 135 ? 11.153 5.219 -6.792 1.00 95.19 135 LYS A O 1
ATOM 1056 N N . ALA A 1 136 ? 13.129 5.396 -7.845 1.00 93.12 136 ALA A N 1
ATOM 1057 C CA . ALA A 1 136 ? 12.548 5.599 -9.169 1.00 93.12 136 ALA A CA 1
ATOM 1058 C C . ALA A 1 136 ? 11.801 4.344 -9.636 1.00 93.12 136 ALA A C 1
ATOM 1060 O O . ALA A 1 136 ? 10.671 4.446 -10.108 1.00 93.12 136 ALA A O 1
ATOM 1061 N N . VAL A 1 137 ? 12.387 3.163 -9.409 1.00 92.75 137 VAL A N 1
ATOM 1062 C CA . VAL A 1 137 ? 11.742 1.874 -9.694 1.00 92.75 137 VAL A CA 1
ATOM 1063 C C . VAL A 1 137 ? 10.481 1.713 -8.847 1.00 92.75 137 VAL A C 1
ATOM 1065 O O . VAL A 1 137 ? 9.412 1.480 -9.402 1.00 92.75 137 VAL A O 1
ATOM 1068 N N . ARG A 1 138 ? 10.550 1.925 -7.523 1.00 96.12 138 ARG A N 1
ATOM 1069 C CA . ARG A 1 138 ? 9.355 1.820 -6.662 1.00 96.12 138 ARG A CA 1
ATOM 1070 C C . ARG A 1 138 ? 8.231 2.757 -7.085 1.00 96.12 138 ARG A C 1
ATOM 1072 O O . ARG A 1 138 ? 7.072 2.358 -7.083 1.00 96.12 138 ARG A O 1
ATOM 1079 N N . ARG A 1 139 ? 8.567 3.993 -7.457 1.00 95.69 139 ARG A N 1
ATOM 1080 C CA . ARG A 1 139 ? 7.592 4.987 -7.922 1.00 95.69 139 ARG A CA 1
ATOM 1081 C C . ARG A 1 139 ? 6.984 4.596 -9.263 1.00 95.69 139 ARG A C 1
ATOM 1083 O O . ARG A 1 139 ? 5.789 4.775 -9.443 1.00 95.69 139 ARG A O 1
ATOM 1090 N N . LEU A 1 140 ? 7.765 4.009 -10.167 1.00 93.69 140 LEU A N 1
ATOM 1091 C CA . LEU A 1 140 ? 7.247 3.482 -11.427 1.00 93.69 140 LEU A CA 1
ATOM 1092 C C . LEU A 1 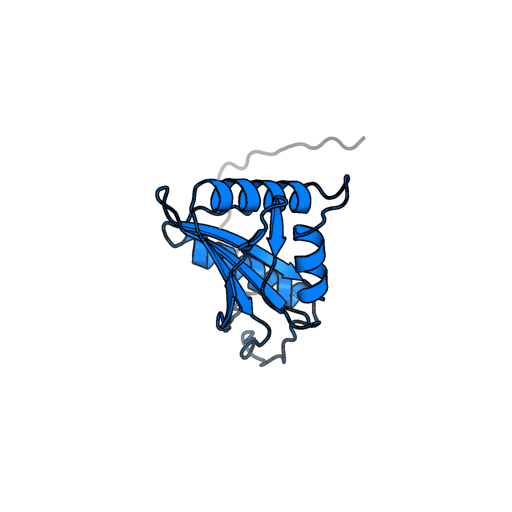140 ? 6.226 2.357 -11.191 1.00 93.69 140 LEU A C 1
ATOM 1094 O O . LEU A 1 140 ? 5.143 2.400 -11.767 1.00 93.69 140 LEU A O 1
ATOM 1098 N N . PHE A 1 141 ? 6.530 1.403 -10.305 1.00 94.56 141 PHE A N 1
ATOM 1099 C CA . PHE A 1 141 ? 5.593 0.334 -9.941 1.00 94.56 141 PHE A CA 1
ATOM 1100 C C . PHE A 1 141 ? 4.361 0.851 -9.185 1.00 94.56 141 PHE A C 1
ATOM 1102 O O . PHE A 1 141 ? 3.260 0.396 -9.467 1.00 94.56 141 PHE A O 1
ATOM 1109 N N . GLU A 1 142 ? 4.510 1.821 -8.276 1.00 95.56 142 GLU A N 1
ATOM 1110 C CA . GLU A 1 142 ? 3.379 2.469 -7.591 1.00 95.56 142 GLU A CA 1
ATOM 1111 C C . GLU A 1 142 ? 2.423 3.124 -8.598 1.00 95.56 142 GLU A C 1
ATOM 1113 O O . GLU A 1 142 ? 1.219 2.897 -8.536 1.00 95.56 142 GLU A O 1
ATOM 1118 N N . GLN A 1 143 ? 2.945 3.908 -9.546 1.00 94.56 143 GLN A N 1
ATOM 1119 C CA . GLN A 1 143 ? 2.113 4.577 -10.549 1.00 94.56 143 GLN A CA 1
ATOM 1120 C C . GLN A 1 143 ? 1.476 3.581 -11.522 1.00 94.56 143 GLN A C 1
ATOM 1122 O O . GLN A 1 143 ? 0.304 3.728 -11.855 1.00 94.56 143 GLN A O 1
ATOM 1127 N N . ALA A 1 144 ? 2.209 2.543 -11.937 1.00 92.31 144 ALA A N 1
ATOM 1128 C CA . ALA A 1 144 ? 1.647 1.474 -12.757 1.00 92.31 144 ALA A CA 1
ATOM 1129 C C . ALA A 1 144 ? 0.501 0.756 -12.034 1.00 92.31 144 ALA A C 1
ATOM 1131 O O . ALA A 1 144 ? -0.553 0.560 -12.627 1.00 92.31 144 ALA A O 1
ATOM 1132 N N . ALA A 1 145 ? 0.684 0.441 -10.748 1.00 92.31 145 ALA A N 1
ATOM 1133 C CA . ALA A 1 145 ? -0.338 -0.168 -9.910 1.00 92.31 145 ALA A CA 1
ATOM 1134 C C . ALA A 1 145 ? -1.591 0.712 -9.774 1.00 92.31 145 ALA A C 1
ATOM 1136 O O . ALA A 1 145 ? -2.700 0.199 -9.899 1.00 92.31 145 ALA A O 1
ATOM 1137 N N . ILE A 1 146 ? -1.424 2.026 -9.564 1.00 90.88 146 ILE A N 1
ATOM 1138 C CA . ILE A 1 146 ? -2.544 2.981 -9.497 1.00 90.88 146 ILE A CA 1
ATOM 1139 C C . ILE A 1 146 ? -3.311 2.986 -10.820 1.00 90.88 146 ILE A C 1
ATOM 1141 O O . ILE A 1 146 ? -4.521 2.816 -10.810 1.00 90.88 146 ILE A O 1
ATOM 1145 N N . VAL A 1 147 ? -2.618 3.085 -11.958 1.00 87.56 147 VAL A N 1
ATOM 1146 C CA . VAL A 1 147 ? -3.260 3.065 -13.284 1.00 87.56 147 VAL A CA 1
ATOM 1147 C C . VAL A 1 147 ? -3.986 1.742 -13.556 1.00 87.56 147 VAL A C 1
ATOM 1149 O O . VAL A 1 147 ? -5.066 1.751 -14.144 1.00 87.56 147 VAL A O 1
ATOM 1152 N N . THR A 1 148 ? -3.423 0.599 -13.147 1.00 83.50 148 THR A N 1
ATOM 1153 C CA . THR A 1 148 ? -4.086 -0.702 -13.331 1.00 83.50 148 THR A CA 1
ATOM 1154 C C . THR A 1 148 ? -5.299 -0.884 -12.424 1.00 83.50 148 THR A C 1
ATOM 1156 O O . THR A 1 148 ? -6.275 -1.485 -12.867 1.00 83.50 148 THR A O 1
ATOM 1159 N N . ASP A 1 149 ? -5.266 -0.353 -11.197 1.00 77.31 149 ASP A N 1
ATOM 1160 C CA . ASP A 1 149 ? -6.411 -0.402 -10.278 1.00 77.31 149 ASP A CA 1
ATOM 1161 C C . ASP A 1 149 ? -7.493 0.618 -10.673 1.00 77.31 149 ASP A C 1
ATOM 1163 O O . ASP A 1 149 ? -8.668 0.272 -10.635 1.00 77.31 149 ASP A O 1
ATOM 1167 N N . ASP A 1 150 ? -7.137 1.814 -11.153 1.00 60.56 150 ASP A N 1
ATOM 1168 C CA . ASP A 1 150 ? -8.086 2.805 -11.701 1.00 60.56 150 ASP A CA 1
ATOM 1169 C C . ASP A 1 150 ? -8.796 2.295 -12.974 1.00 60.56 150 ASP A C 1
ATOM 1171 O O . ASP A 1 150 ? -9.859 2.788 -13.352 1.00 60.56 150 ASP A O 1
ATOM 1175 N N . GLY A 1 151 ? -8.213 1.297 -13.649 1.00 54.75 151 GLY A N 1
ATOM 1176 C CA . GLY A 1 151 ? -8.834 0.571 -14.761 1.00 54.75 151 GLY A CA 1
ATOM 1177 C C . GLY A 1 151 ? -9.887 -0.457 -14.330 1.00 54.75 151 GLY A C 1
ATOM 1178 O O . GLY A 1 151 ? -10.566 -1.034 -15.180 1.00 54.75 151 GLY A O 1
ATOM 1179 N N . THR A 1 152 ? -10.028 -0.692 -13.026 1.00 57.47 152 THR A N 1
ATOM 1180 C CA . THR A 1 152 ? -11.094 -1.494 -12.417 1.00 57.47 152 THR A CA 1
ATOM 1181 C C . THR A 1 152 ? -12.092 -0.550 -11.738 1.00 57.47 152 THR A C 1
ATOM 1183 O O . THR A 1 152 ? -11.732 0.573 -11.407 1.00 57.47 152 THR A O 1
ATOM 1186 N N . GLU A 1 153 ? -13.357 -0.938 -11.539 1.00 59.00 153 GLU A N 1
ATOM 1187 C CA . GLU A 1 153 ? -14.375 -0.108 -10.851 1.00 59.00 153 GLU A CA 1
ATOM 1188 C C . GLU A 1 153 ? -14.092 0.045 -9.331 1.00 59.00 15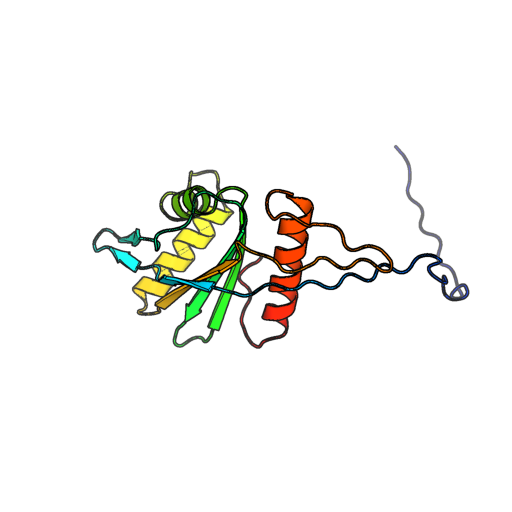3 GLU A C 1
ATOM 1190 O O . GLU A 1 153 ? -14.975 -0.108 -8.489 1.00 59.00 153 GLU A O 1
ATOM 1195 N N . ILE A 1 154 ? -12.835 0.289 -8.957 1.00 71.62 154 ILE A N 1
ATOM 1196 C CA . ILE A 1 154 ? -12.349 0.473 -7.595 1.00 71.62 154 ILE A CA 1
ATOM 1197 C C . ILE A 1 154 ? -12.086 1.962 -7.389 1.00 71.62 154 ILE A C 1
ATOM 1199 O O . ILE A 1 154 ? -11.350 2.593 -8.143 1.00 71.62 154 ILE A O 1
ATOM 1203 N N . GLU A 1 155 ? -12.654 2.540 -6.333 1.00 77.69 155 GLU A N 1
ATOM 1204 C CA . GLU A 1 155 ? -12.383 3.939 -6.011 1.00 77.69 155 GLU A CA 1
ATOM 1205 C C . GLU A 1 155 ? -10.956 4.102 -5.465 1.00 77.69 155 GLU A C 1
ATOM 1207 O O . GLU A 1 155 ? -10.588 3.519 -4.437 1.00 77.69 155 GLU A O 1
ATOM 1212 N N . SER A 1 156 ? -10.164 4.952 -6.114 1.00 83.06 156 SER A N 1
ATOM 1213 C CA . SER A 1 156 ? -8.825 5.301 -5.652 1.00 83.06 156 SER A CA 1
ATOM 1214 C C . SER A 1 156 ? -8.837 6.364 -4.551 1.00 83.06 156 SER A C 1
ATOM 1216 O O . SER A 1 156 ? -9.420 7.447 -4.661 1.00 83.06 156 SER A O 1
ATOM 1218 N N . LEU A 1 157 ? -8.136 6.058 -3.459 1.00 83.12 157 LEU A N 1
ATOM 1219 C CA . LEU A 1 157 ? -7.910 6.944 -2.313 1.00 83.12 157 LEU A CA 1
ATOM 1220 C C . LEU A 1 157 ? -6.581 7.714 -2.426 1.00 83.12 157 LEU A C 1
ATOM 1222 O O . LEU A 1 157 ? -6.215 8.476 -1.512 1.00 83.12 157 LEU A O 1
ATOM 1226 N N . ASN A 1 158 ? -5.856 7.520 -3.531 1.00 83.88 158 ASN A N 1
ATOM 1227 C CA . ASN A 1 158 ? -4.671 8.273 -3.928 1.00 83.88 158 ASN A CA 1
ATOM 1228 C C . ASN A 1 158 ? -5.090 9.644 -4.486 1.00 83.88 158 ASN A C 1
ATOM 1230 O O . ASN A 1 158 ? -5.036 9.890 -5.683 1.00 83.88 158 ASN A O 1
ATOM 1234 N N . ARG A 1 159 ? -5.537 10.528 -3.590 1.00 77.81 159 ARG A N 1
ATOM 1235 C CA . ARG A 1 159 ? -5.864 11.934 -3.860 1.00 77.81 159 ARG A CA 1
ATOM 1236 C C . ARG A 1 159 ? -4.818 12.857 -3.251 1.00 77.81 159 ARG A C 1
ATOM 1238 O O . ARG A 1 159 ? -4.363 12.529 -2.119 1.00 77.81 159 ARG A O 1
#

Organism: NCBI:txid453842

Foldseek 3Di:
DDDDDDDDDDDDDDDDPPPDDKDKDWFFDWDWQWWWAADPVRFIDDGDDAQAWWKKKKWKADPVHIAIEIDTDRGPRVVVVCLRPPDPPRVVSVVSVVVVSVSVVVVIIITMIITQDIDWIDIPPDTDPDHSNDPVSRVVVRVVVVVVVVVPPHHYPPD

Sequence (159 aa):
MEEVSFIRKSKPTAPVIFSAAIQTTLSAEWVVAGKVTLSQERVLTFPEAPSEAGIYRFRFLGREGHRCYIGESAHLRRRFGFYRRPGSTQATNLRINALMIEHLSDGGSIEVDTITEIGALKQSASDREASLSDKAVRRLFEQAAIVTDDGTEIESLNR